Protein AF-E9LJ90-F1 (afdb_monomer_lite)

Structure (mmCIF, N/CA/C/O backbone):
data_AF-E9LJ90-F1
#
_entry.id   AF-E9LJ90-F1
#
loop_
_atom_site.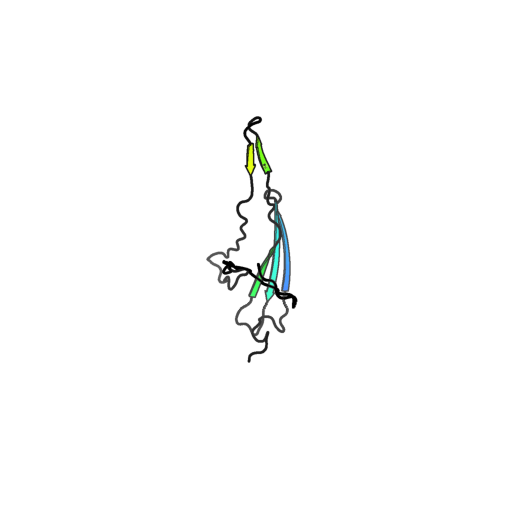group_PDB
_atom_site.id
_atom_site.type_symbol
_atom_site.label_atom_id
_atom_site.label_alt_id
_atom_site.label_comp_id
_atom_site.label_asym_id
_atom_site.label_entity_id
_atom_site.label_seq_id
_atom_site.pdbx_PDB_ins_code
_atom_site.Cartn_x
_atom_site.Cartn_y
_atom_site.Cartn_z
_atom_site.occupancy
_atom_site.B_iso_or_equiv
_atom_site.auth_seq_id
_atom_site.auth_comp_id
_atom_site.auth_asym_id
_atom_site.auth_atom_id
_atom_site.pdbx_PDB_model_num
ATOM 1 N N . ASN A 1 1 ? -1.121 -13.688 32.983 1.00 67.75 1 ASN A N 1
ATOM 2 C CA . ASN A 1 1 ? -1.230 -14.202 31.602 1.00 67.75 1 ASN A CA 1
ATOM 3 C C . ASN A 1 1 ? -2.515 -13.691 30.982 1.00 67.75 1 ASN A C 1
ATOM 5 O O . ASN A 1 1 ? -3.579 -14.097 31.428 1.00 67.75 1 ASN A O 1
ATOM 9 N N . ILE A 1 2 ? -2.424 -12.772 30.018 1.00 73.44 2 ILE A N 1
ATOM 10 C CA . ILE A 1 2 ? -3.580 -12.336 29.218 1.00 73.44 2 ILE A CA 1
ATOM 11 C C . ILE A 1 2 ? -3.722 -13.318 28.049 1.00 73.44 2 ILE A C 1
ATOM 13 O O . ILE A 1 2 ? -2.722 -13.675 27.429 1.00 73.44 2 ILE A O 1
ATOM 17 N N . LYS A 1 3 ? -4.943 -13.792 27.771 1.00 80.62 3 LYS A N 1
ATOM 18 C CA . LYS A 1 3 ? -5.212 -14.730 26.671 1.00 80.62 3 LYS A CA 1
ATOM 19 C C . LYS A 1 3 ? -4.974 -14.036 25.322 1.00 80.62 3 LYS A C 1
ATOM 21 O O . LYS A 1 3 ? -5.389 -12.890 25.144 1.00 80.62 3 LYS A O 1
ATOM 26 N N . THR A 1 4 ? -4.342 -14.717 24.370 1.00 79.00 4 THR A N 1
ATOM 27 C CA . THR A 1 4 ? -4.139 -14.201 23.007 1.00 79.00 4 THR A CA 1
ATOM 28 C C . THR A 1 4 ? -5.466 -13.740 22.395 1.00 79.00 4 THR A C 1
ATOM 30 O O . THR A 1 4 ? -6.468 -14.447 22.506 1.00 79.00 4 THR A O 1
ATOM 33 N N . GLY A 1 5 ? -5.478 -12.547 21.794 1.00 80.31 5 GLY A N 1
ATOM 34 C CA . GLY A 1 5 ? -6.667 -11.937 21.187 1.00 80.31 5 GLY A CA 1
ATOM 35 C C . GLY A 1 5 ? -7.582 -11.162 22.141 1.00 80.31 5 GLY A C 1
ATOM 36 O O . GLY A 1 5 ? -8.559 -10.576 21.694 1.00 80.31 5 GLY A O 1
ATOM 37 N N . THR A 1 6 ? -7.282 -11.114 23.447 1.00 77.12 6 THR A N 1
ATOM 38 C CA . THR A 1 6 ? -8.112 -10.368 24.422 1.00 77.12 6 THR A CA 1
ATOM 39 C C . THR A 1 6 ? -8.080 -8.853 24.193 1.00 77.12 6 THR A C 1
ATOM 41 O O . THR A 1 6 ? -9.033 -8.164 24.536 1.00 77.12 6 THR A O 1
ATOM 44 N N . THR A 1 7 ? -6.986 -8.327 23.642 1.00 82.19 7 THR A N 1
ATOM 45 C CA . THR A 1 7 ? -6.773 -6.885 23.424 1.00 82.19 7 THR A CA 1
ATOM 46 C C . THR A 1 7 ? -6.985 -6.453 21.973 1.00 82.19 7 THR A C 1
ATOM 48 O O . THR A 1 7 ? -6.746 -5.292 21.648 1.00 82.19 7 THR A O 1
ATOM 51 N N . ASP A 1 8 ? -7.396 -7.373 21.100 1.00 83.88 8 ASP A N 1
ATOM 52 C CA . ASP A 1 8 ? -7.634 -7.073 19.690 1.00 83.88 8 ASP A CA 1
ATOM 53 C C . ASP A 1 8 ? -8.992 -6.376 19.516 1.00 83.88 8 ASP A C 1
ATOM 55 O O . ASP A 1 8 ? -9.953 -6.644 20.238 1.00 83.88 8 ASP A O 1
ATOM 59 N N . ILE A 1 9 ? -9.075 -5.465 18.546 1.00 81.44 9 ILE A N 1
ATOM 60 C CA . ILE A 1 9 ? -10.259 -4.623 18.317 1.00 81.44 9 ILE A CA 1
ATOM 61 C C . ILE A 1 9 ? -11.163 -5.259 17.253 1.00 81.44 9 ILE A C 1
ATOM 63 O O . ILE A 1 9 ? -10.671 -5.791 16.256 1.00 81.44 9 ILE A O 1
ATOM 67 N N . GLY A 1 10 ? -12.488 -5.150 17.419 1.00 75.25 10 GLY A N 1
ATOM 68 C CA . GLY A 1 10 ? -13.475 -5.573 16.418 1.00 75.25 10 GLY A CA 1
ATOM 69 C C . GLY A 1 10 ? -14.261 -6.835 16.777 1.00 75.25 10 GLY A C 1
ATOM 70 O O . GLY A 1 10 ? -15.042 -7.323 15.956 1.00 75.25 10 GLY A O 1
ATOM 71 N N . SER A 1 11 ? -14.101 -7.364 17.993 1.00 79.94 11 SER A N 1
ATOM 72 C CA . SER A 1 11 ? -14.948 -8.458 18.478 1.00 79.94 11 SER A CA 1
ATOM 73 C C . SER A 1 11 ? -16.418 -8.013 18.560 1.00 79.94 11 SER A C 1
ATOM 75 O O . SER A 1 11 ? -16.718 -6.868 18.894 1.00 79.94 11 SER A O 1
ATOM 77 N N . ASN A 1 12 ? -17.348 -8.905 18.200 1.00 82.38 12 ASN A N 1
ATOM 78 C CA . ASN A 1 12 ? -18.799 -8.657 18.222 1.00 82.38 12 ASN A CA 1
ATOM 79 C C . ASN A 1 12 ? -19.264 -7.375 17.487 1.00 82.38 12 ASN A C 1
ATOM 81 O O . ASN A 1 12 ? -20.281 -6.777 17.836 1.00 82.38 12 ASN A O 1
ATOM 85 N N . THR A 1 13 ? -18.519 -6.939 16.467 1.00 87.19 13 THR A N 1
ATOM 86 C CA . THR A 1 13 ? -18.794 -5.713 15.709 1.00 87.19 13 THR A CA 1
ATOM 87 C C . THR A 1 13 ? -19.117 -6.043 14.256 1.00 87.19 13 THR A C 1
ATOM 89 O O . THR A 1 13 ? -18.407 -6.810 13.608 1.00 87.19 13 THR A O 1
ATOM 92 N N . THR A 1 14 ? -20.172 -5.438 13.702 1.00 85.62 14 THR A N 1
ATOM 93 C CA . THR A 1 14 ? -20.449 -5.546 12.261 1.00 85.62 14 THR A CA 1
ATOM 94 C C . THR A 1 14 ? -19.478 -4.660 11.487 1.00 85.62 14 THR A C 1
ATOM 96 O O . THR A 1 14 ? -19.545 -3.434 11.569 1.00 85.62 14 THR A O 1
ATOM 99 N N . VAL A 1 15 ? -18.585 -5.279 10.717 1.00 90.31 15 VAL A N 1
ATOM 100 C CA . VAL A 1 15 ? -17.592 -4.574 9.896 1.00 90.31 15 VAL A CA 1
ATOM 101 C C . VAL A 1 15 ? -18.171 -4.296 8.511 1.00 90.31 15 VAL A C 1
ATOM 103 O O . VAL A 1 15 ? -18.593 -5.218 7.814 1.00 90.31 15 VAL A O 1
ATOM 106 N N . LYS A 1 16 ? -18.162 -3.029 8.080 1.00 92.38 16 LYS A N 1
ATOM 107 C CA . LYS A 1 16 ? -18.541 -2.662 6.705 1.00 92.38 16 LYS A CA 1
ATOM 108 C C . LYS A 1 16 ? -17.298 -2.606 5.833 1.00 92.38 16 LYS A C 1
ATOM 110 O O . LYS A 1 16 ? -16.391 -1.822 6.106 1.00 92.38 16 LYS A O 1
ATOM 115 N N . THR A 1 17 ? -17.261 -3.417 4.785 1.00 94.06 17 THR A N 1
ATOM 116 C CA . THR A 1 17 ? -16.132 -3.479 3.851 1.00 94.06 17 THR A CA 1
ATOM 117 C C . THR A 1 17 ? -16.541 -3.010 2.463 1.00 94.06 17 THR A C 1
ATOM 119 O O . THR A 1 17 ? -17.728 -2.957 2.138 1.00 94.06 17 THR A O 1
ATOM 122 N N . GLY A 1 18 ? -15.557 -2.647 1.649 1.00 93.44 18 GLY A N 1
ATOM 123 C CA . GLY A 1 18 ? -15.784 -2.345 0.246 1.00 93.44 18 GLY A CA 1
ATOM 124 C C . GLY A 1 18 ? -14.489 -2.234 -0.538 1.00 93.44 18 GLY A C 1
ATOM 125 O O . GLY A 1 18 ? -13.397 -2.132 0.028 1.00 93.44 18 GLY A O 1
ATOM 126 N N . ASP A 1 19 ? -14.649 -2.273 -1.855 1.00 95.31 19 ASP A N 1
ATOM 127 C CA . ASP A 1 19 ? -13.575 -2.207 -2.833 1.00 95.31 19 ASP A CA 1
ATOM 128 C C . ASP A 1 19 ? -13.806 -1.025 -3.776 1.00 95.31 19 ASP A C 1
ATOM 130 O O . ASP A 1 19 ? -14.891 -0.859 -4.331 1.00 95.31 19 ASP A O 1
ATOM 134 N N . LEU A 1 20 ? -12.757 -0.235 -3.992 1.00 95.00 20 LEU A N 1
ATOM 135 C CA . LEU A 1 20 ? -12.706 0.822 -4.997 1.00 95.00 20 LEU A CA 1
ATOM 136 C C . LEU A 1 20 ? -11.564 0.512 -5.956 1.00 95.00 20 LEU A C 1
ATOM 138 O O . LEU A 1 20 ? -10.428 0.305 -5.526 1.00 95.00 20 LEU A O 1
ATOM 142 N N . VAL A 1 21 ? -11.856 0.464 -7.253 1.00 95.00 21 VAL A N 1
ATOM 143 C CA . VAL A 1 21 ? -10.876 0.122 -8.287 1.00 95.00 21 VAL A CA 1
ATOM 144 C C . VAL A 1 21 ? -10.846 1.221 -9.339 1.00 95.00 21 VAL A C 1
ATOM 146 O O . VAL A 1 21 ? -11.879 1.624 -9.867 1.00 95.00 21 VAL A O 1
ATOM 149 N N . THR A 1 22 ? -9.649 1.695 -9.661 1.00 96.88 22 THR A N 1
ATOM 150 C CA . THR A 1 22 ? -9.410 2.676 -10.719 1.00 96.88 22 THR A CA 1
ATOM 151 C C . THR A 1 22 ? -8.172 2.272 -11.501 1.00 96.88 22 THR A C 1
ATOM 153 O O . THR A 1 22 ? -7.136 1.952 -10.921 1.00 96.88 22 THR A O 1
ATOM 156 N N . TYR A 1 23 ? -8.259 2.319 -12.827 1.00 95.50 23 TYR A N 1
ATOM 157 C CA . TYR A 1 23 ? -7.107 2.106 -13.693 1.00 95.50 23 TYR A CA 1
ATOM 158 C C . TYR A 1 23 ? -6.696 3.419 -14.352 1.00 95.50 23 TYR A C 1
ATOM 160 O O . TYR A 1 23 ? -7.491 4.048 -15.047 1.00 95.50 23 TYR A O 1
ATOM 168 N N . ASP A 1 24 ? -5.453 3.819 -14.122 1.00 94.31 24 ASP A N 1
ATOM 169 C CA . ASP A 1 24 ? -4.824 4.962 -14.765 1.00 94.31 24 ASP A CA 1
ATOM 170 C C . ASP A 1 24 ? -4.026 4.467 -15.973 1.00 94.31 24 ASP A C 1
ATOM 172 O O . ASP A 1 24 ? -2.965 3.851 -15.832 1.00 94.31 24 ASP A O 1
ATOM 176 N N . LYS A 1 25 ? -4.591 4.687 -17.165 1.00 94.50 25 LYS A N 1
ATOM 177 C CA . LYS A 1 25 ? -4.015 4.217 -18.429 1.00 94.50 25 LYS A CA 1
ATOM 178 C C . LYS A 1 25 ? -2.712 4.932 -18.774 1.00 94.50 25 LYS A C 1
ATOM 180 O O . LYS A 1 25 ? -1.818 4.288 -19.308 1.00 94.50 25 LYS A O 1
ATOM 185 N N . GLU A 1 26 ? -2.616 6.224 -18.478 1.00 93.50 26 GLU A N 1
ATOM 186 C CA . GLU A 1 26 ? -1.467 7.060 -18.836 1.00 93.50 26 GLU A CA 1
ATOM 187 C C . GLU A 1 26 ? -0.237 6.666 -18.019 1.00 93.50 26 GLU A C 1
ATOM 189 O O . GLU A 1 26 ? 0.841 6.429 -18.562 1.00 93.50 26 GLU A O 1
ATOM 194 N N . ASN A 1 27 ? -0.430 6.480 -16.715 1.00 92.94 27 ASN A N 1
ATOM 195 C CA . ASN A 1 27 ? 0.649 6.115 -15.803 1.00 92.94 27 ASN A CA 1
ATOM 196 C C . ASN A 1 27 ? 0.857 4.595 -15.683 1.00 92.94 27 ASN A C 1
ATOM 198 O O . ASN A 1 27 ? 1.775 4.144 -14.999 1.00 92.94 27 ASN A O 1
ATOM 202 N N . GLY A 1 28 ? 0.014 3.777 -16.325 1.00 94.44 28 GLY A N 1
ATOM 203 C CA . GLY A 1 28 ? 0.059 2.315 -16.214 1.00 94.44 28 GLY A CA 1
ATOM 204 C C . GLY A 1 28 ? -0.124 1.831 -14.772 1.00 94.44 28 GLY A C 1
ATOM 205 O O . GLY A 1 28 ? 0.594 0.939 -14.316 1.00 94.44 28 GLY A O 1
ATOM 206 N N . MET A 1 29 ? -1.047 2.451 -14.031 1.00 96.69 29 MET A N 1
ATOM 207 C CA . MET A 1 29 ? -1.270 2.166 -12.611 1.00 96.69 29 MET A CA 1
ATOM 208 C C . MET A 1 29 ? -2.659 1.580 -12.380 1.00 96.69 29 MET A C 1
ATOM 210 O O . MET A 1 29 ? -3.680 2.256 -12.518 1.00 96.69 29 MET A O 1
ATOM 214 N N . HIS A 1 30 ? -2.701 0.328 -11.937 1.00 96.88 30 HIS A N 1
ATOM 215 C CA . HIS A 1 30 ? -3.898 -0.266 -11.363 1.00 96.88 30 HIS A CA 1
ATOM 216 C C . HIS A 1 30 ? -3.965 0.090 -9.877 1.00 96.88 30 HIS A C 1
ATOM 218 O O . HIS A 1 30 ? -3.153 -0.384 -9.086 1.00 96.88 30 HIS A O 1
ATOM 224 N N . LYS A 1 31 ? -4.925 0.934 -9.496 1.00 95.31 31 LYS A N 1
ATOM 225 C CA . LYS A 1 31 ? -5.113 1.440 -8.133 1.00 95.31 31 LYS A CA 1
ATOM 226 C C . LYS A 1 31 ? -6.334 0.756 -7.525 1.00 95.31 31 LYS A C 1
ATOM 228 O O . LYS A 1 31 ? -7.443 0.908 -8.031 1.00 95.31 31 LYS A O 1
ATOM 233 N N . LYS A 1 32 ? -6.142 0.004 -6.441 1.00 94.38 32 LYS A N 1
ATOM 234 C CA . LYS A 1 32 ? -7.23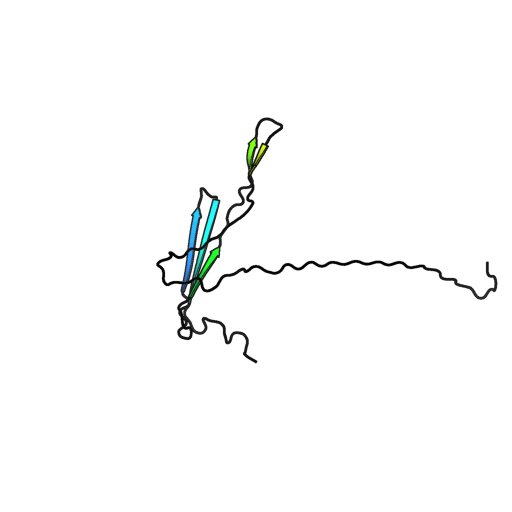1 -0.638 -5.696 1.00 94.38 32 LYS A CA 1
ATOM 235 C C . LYS A 1 32 ? -7.187 -0.203 -4.236 1.00 94.38 32 LYS A C 1
ATOM 237 O O . LYS A 1 32 ? -6.151 -0.317 -3.594 1.00 94.38 32 LYS A O 1
ATOM 242 N N . VAL A 1 33 ? -8.310 0.237 -3.689 1.00 95.12 33 VAL A N 1
ATOM 243 C CA . VAL A 1 33 ? -8.461 0.535 -2.264 1.00 95.12 33 VAL A CA 1
ATOM 244 C C . VAL A 1 33 ? -9.475 -0.434 -1.681 1.00 95.12 33 VAL A C 1
ATOM 246 O O . VAL A 1 33 ? -10.630 -0.436 -2.091 1.0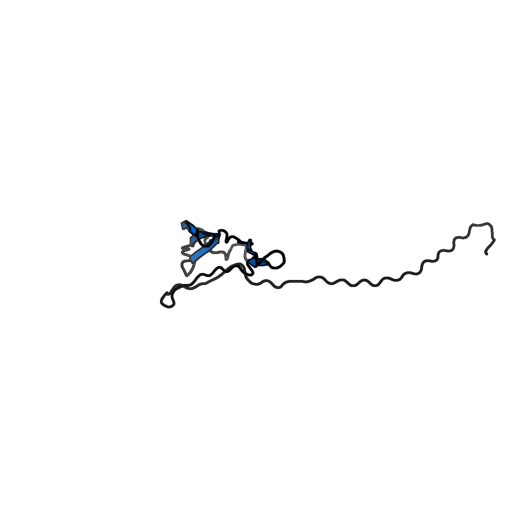0 95.12 33 VAL A O 1
ATOM 249 N N . PHE A 1 34 ? -9.040 -1.248 -0.723 1.00 94.19 34 PHE A N 1
ATOM 250 C CA . PHE A 1 34 ? -9.937 -2.046 0.104 1.00 94.19 34 PHE A CA 1
ATOM 251 C C . PHE A 1 34 ? -10.072 -1.363 1.458 1.00 94.19 34 PHE A C 1
ATOM 253 O O . PHE A 1 34 ? -9.068 -1.163 2.147 1.00 94.19 34 PHE A O 1
ATOM 260 N N . TYR A 1 35 ? -11.292 -1.012 1.845 1.00 93.81 35 TYR A N 1
ATOM 261 C CA . TYR A 1 35 ? -11.548 -0.351 3.118 1.00 93.81 35 TYR A CA 1
ATOM 262 C C . TYR A 1 35 ? -12.370 -1.230 4.058 1.00 93.81 35 TYR A C 1
ATOM 264 O O . TYR A 1 35 ? -13.140 -2.098 3.641 1.00 93.81 35 TYR A O 1
ATOM 272 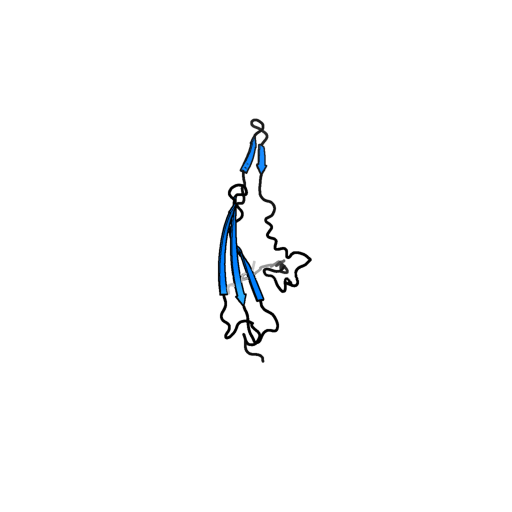N N . SER A 1 36 ? -12.194 -1.024 5.359 1.00 94.56 36 SER A N 1
ATOM 273 C CA . SER A 1 36 ? -12.966 -1.696 6.403 1.00 94.56 36 SER A CA 1
ATOM 274 C C . SER A 1 36 ? -13.282 -0.706 7.518 1.00 94.56 36 SER A C 1
ATOM 276 O O . SER A 1 36 ? -12.375 -0.217 8.187 1.00 94.56 36 SER A O 1
ATOM 278 N N . PHE A 1 37 ? -14.564 -0.411 7.710 1.00 93.81 37 PHE A N 1
ATOM 279 C CA . PHE A 1 37 ? -15.059 0.387 8.826 1.00 93.81 37 PHE A CA 1
ATOM 280 C C . PHE A 1 37 ? -15.354 -0.522 10.015 1.00 93.81 37 PHE A C 1
ATOM 282 O O . PHE A 1 37 ? -16.158 -1.451 9.899 1.00 93.81 37 PHE A O 1
ATOM 289 N N . ILE A 1 38 ? -14.728 -0.225 11.150 1.00 92.50 38 ILE A N 1
ATOM 290 C CA . ILE A 1 38 ? -14.894 -0.940 12.415 1.00 92.50 38 ILE A CA 1
ATOM 291 C C . ILE A 1 38 ? -15.420 0.075 13.436 1.00 92.50 38 ILE A C 1
ATOM 293 O O . ILE A 1 38 ? -14.710 0.995 13.844 1.00 92.50 38 ILE A O 1
ATOM 297 N N . ASP A 1 39 ? -16.691 -0.065 13.806 1.00 93.06 39 ASP A N 1
ATOM 298 C CA . ASP A 1 39 ? -17.366 0.744 14.832 1.00 93.06 39 ASP A CA 1
ATOM 299 C C . ASP A 1 39 ? -17.637 -0.143 16.052 1.00 93.06 39 ASP A C 1
ATOM 301 O O . ASP A 1 39 ? -18.761 -0.595 16.279 1.00 93.06 39 ASP A O 1
ATOM 305 N N . ASP A 1 40 ? -16.563 -0.462 16.775 1.00 91.00 40 ASP A N 1
ATOM 306 C CA . ASP A 1 40 ? -16.614 -1.277 17.989 1.00 91.00 40 ASP A CA 1
ATOM 307 C C . ASP A 1 40 ? -17.071 -0.413 19.169 1.00 91.00 40 ASP A C 1
ATOM 309 O O . ASP A 1 40 ? -16.425 0.576 19.514 1.00 91.00 40 ASP A O 1
ATOM 313 N N . LYS A 1 41 ? -18.191 -0.787 19.801 1.00 91.44 41 LYS A N 1
ATOM 314 C CA . LYS A 1 41 ? -18.768 -0.041 20.934 1.00 91.44 41 LYS A CA 1
ATOM 315 C C . LYS A 1 41 ? -17.916 -0.103 22.198 1.00 91.44 41 LYS A C 1
ATOM 317 O O . LYS A 1 41 ? -18.094 0.739 23.072 1.00 91.44 41 LYS A O 1
ATOM 322 N N . ASN A 1 42 ? -16.993 -1.059 22.279 1.00 89.75 42 ASN A N 1
ATOM 323 C CA . ASN A 1 42 ? -16.038 -1.178 23.377 1.00 89.75 42 ASN A CA 1
ATOM 324 C C . ASN A 1 42 ? -14.724 -0.435 23.094 1.00 89.75 42 ASN A C 1
ATOM 326 O O . ASN A 1 42 ? -13.841 -0.402 23.952 1.00 89.75 42 ASN A O 1
ATOM 330 N N . HIS A 1 43 ? -14.580 0.172 21.911 1.00 88.94 43 HIS A N 1
ATOM 331 C CA . HIS A 1 43 ? -13.436 1.001 21.558 1.00 88.94 43 HIS A CA 1
ATOM 332 C C . HIS A 1 43 ? -13.803 2.489 21.616 1.00 88.94 43 HIS A C 1
ATOM 334 O O . HIS A 1 43 ? -14.918 2.900 21.305 1.00 88.94 43 HIS A O 1
ATOM 340 N N . ASN A 1 44 ? -12.853 3.332 22.019 1.00 90.38 44 ASN A N 1
ATOM 341 C CA . ASN A 1 44 ? -13.099 4.758 22.254 1.00 90.38 44 ASN A CA 1
ATOM 342 C C . ASN A 1 44 ? -13.211 5.600 20.968 1.00 90.38 44 ASN A C 1
ATOM 344 O O . ASN A 1 44 ? -13.545 6.783 21.039 1.00 90.38 44 ASN A O 1
ATOM 348 N N . LYS A 1 45 ? -12.900 5.025 19.802 1.00 91.69 45 LYS A N 1
ATOM 349 C CA . LYS A 1 45 ? -12.918 5.697 18.499 1.00 91.69 45 LYS A CA 1
ATOM 350 C C . LYS A 1 45 ? -13.487 4.772 17.425 1.00 91.69 45 LYS A C 1
ATOM 352 O O . LYS A 1 45 ? -13.384 3.554 17.514 1.00 91.69 45 LYS A O 1
ATOM 357 N N . LYS A 1 46 ? -14.037 5.360 16.364 1.00 92.38 46 LYS A N 1
ATOM 358 C CA . LYS A 1 46 ? -14.328 4.626 1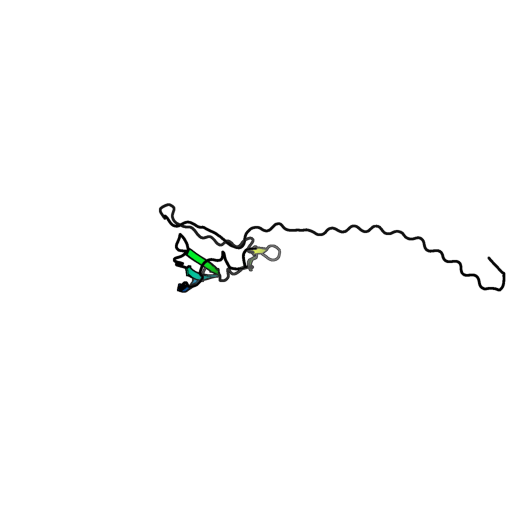5.125 1.00 92.38 46 LYS A CA 1
ATOM 359 C C . LYS A 1 46 ? -13.032 4.423 14.352 1.00 92.38 46 LYS A C 1
ATOM 361 O O . LYS A 1 46 ? -12.216 5.341 14.285 1.00 92.38 46 LYS A O 1
ATOM 366 N N . LEU A 1 47 ? -12.870 3.256 13.741 1.00 92.62 47 LEU A N 1
ATOM 367 C CA . LEU A 1 47 ? -11.689 2.929 12.952 1.00 92.62 47 LEU A CA 1
ATOM 368 C C . LEU A 1 47 ? -12.053 2.739 11.481 1.00 92.62 47 LEU A C 1
ATOM 370 O O . LEU A 1 47 ? -13.073 2.139 11.134 1.00 92.62 47 LEU A O 1
ATOM 374 N N . LEU A 1 48 ? -11.169 3.227 10.616 1.00 93.44 48 LEU A N 1
ATOM 375 C CA . LEU A 1 48 ? -11.188 2.977 9.184 1.00 93.44 48 LEU A CA 1
ATOM 376 C C . LEU A 1 48 ? -9.836 2.391 8.790 1.00 93.44 48 LEU A C 1
ATOM 378 O O . LEU A 1 48 ? -8.813 3.068 8.845 1.00 93.44 48 LEU A O 1
ATOM 382 N N . VAL A 1 49 ? -9.838 1.125 8.384 1.00 93.94 49 VAL A N 1
ATOM 383 C CA . VAL A 1 49 ? -8.649 0.456 7.856 1.00 93.94 49 VAL A CA 1
ATOM 384 C C . VAL A 1 49 ? -8.653 0.608 6.344 1.00 93.94 49 VAL A C 1
ATOM 386 O O . VAL A 1 49 ? -9.568 0.119 5.683 1.00 93.94 49 VAL A O 1
ATOM 389 N N . ILE A 1 50 ? -7.626 1.255 5.796 1.00 93.31 50 ILE A N 1
ATOM 390 C CA . ILE A 1 50 ? -7.447 1.435 4.352 1.00 93.31 50 ILE A CA 1
ATOM 391 C C . ILE A 1 50 ? -6.268 0.579 3.900 1.00 93.31 50 ILE A C 1
ATOM 393 O O . ILE A 1 50 ? -5.145 0.760 4.360 1.00 93.31 50 ILE A O 1
ATOM 397 N N . ARG A 1 51 ? -6.517 -0.356 2.981 1.00 93.50 51 ARG A N 1
ATOM 398 C CA . ARG A 1 51 ? -5.483 -1.151 2.315 1.00 93.50 51 ARG A CA 1
ATOM 399 C C . ARG A 1 51 ? -5.361 -0.692 0.870 1.00 93.50 51 ARG A C 1
ATOM 401 O O . ARG A 1 51 ? -6.229 -0.982 0.046 1.00 93.50 51 ARG A O 1
ATOM 408 N N . THR A 1 52 ? -4.275 0.005 0.566 1.00 92.88 52 THR A N 1
ATOM 409 C CA . THR A 1 52 ? -3.903 0.365 -0.802 1.00 92.88 52 THR A CA 1
ATOM 410 C C . THR A 1 52 ? -3.215 -0.827 -1.465 1.00 92.88 52 THR A C 1
ATOM 412 O O . THR A 1 52 ? -2.192 -1.333 -1.014 1.00 92.88 52 THR A O 1
ATOM 415 N N . LYS A 1 53 ? -3.840 -1.334 -2.522 1.00 90.81 53 LYS A N 1
ATOM 416 C CA . LYS A 1 53 ? -3.413 -2.480 -3.325 1.00 90.81 53 LYS A CA 1
ATOM 417 C C . LYS A 1 53 ? -3.389 -2.083 -4.801 1.00 90.81 53 LYS A C 1
ATOM 419 O O . LYS A 1 53 ? -3.676 -0.948 -5.181 1.00 90.81 53 LYS A O 1
ATOM 424 N N . GLY A 1 54 ? -3.100 -3.069 -5.639 1.00 93.00 54 GLY A N 1
ATOM 425 C CA . GLY A 1 54 ? -3.005 -2.910 -7.079 1.00 93.00 54 GLY A CA 1
ATOM 426 C C . GLY A 1 54 ? -1.559 -3.040 -7.528 1.00 93.00 54 GLY A C 1
ATOM 427 O O . GLY A 1 54 ? -0.772 -3.735 -6.884 1.00 93.00 54 GLY A O 1
ATOM 428 N N . THR A 1 55 ? -1.227 -2.427 -8.657 1.00 94.38 55 THR A N 1
ATOM 429 C CA . THR A 1 55 ? 0.070 -2.605 -9.310 1.00 94.38 55 THR A CA 1
ATOM 430 C C . THR A 1 55 ? 0.448 -1.338 -10.062 1.00 94.38 55 THR A C 1
ATOM 432 O O . THR A 1 55 ? -0.326 -0.851 -10.885 1.00 94.38 55 THR A O 1
ATOM 435 N N . ILE A 1 56 ? 1.644 -0.821 -9.789 1.00 93.50 56 ILE A N 1
ATOM 436 C CA . ILE A 1 56 ? 2.286 0.214 -10.602 1.00 93.50 56 ILE A CA 1
ATOM 437 C C . ILE A 1 56 ? 3.179 -0.522 -11.599 1.00 93.50 56 ILE A C 1
ATOM 439 O O . ILE A 1 56 ? 4.049 -1.290 -11.187 1.00 93.50 56 ILE A O 1
ATOM 443 N N . ALA A 1 57 ? 2.935 -0.348 -12.898 1.00 92.62 57 ALA A N 1
ATOM 444 C CA . ALA A 1 57 ? 3.763 -0.979 -13.916 1.00 92.62 57 ALA A CA 1
ATOM 445 C C . ALA A 1 57 ? 5.208 -0.469 -13.820 1.00 92.62 57 ALA A C 1
ATOM 447 O O . ALA A 1 57 ? 5.440 0.725 -13.654 1.00 92.62 57 ALA A O 1
ATOM 448 N N . GLY A 1 58 ? 6.185 -1.367 -13.970 1.00 90.31 58 GLY A N 1
ATOM 449 C CA . GLY A 1 58 ? 7.591 -0.965 -13.936 1.00 90.31 58 GLY A CA 1
ATOM 450 C C . GLY A 1 58 ? 7.996 -0.085 -15.121 1.00 90.31 58 GLY A C 1
ATOM 451 O O . GLY A 1 58 ? 8.865 0.763 -14.980 1.00 90.31 58 GLY A O 1
ATOM 452 N N . GLN A 1 59 ? 7.355 -0.263 -16.281 1.00 90.75 59 GLN A N 1
ATOM 453 C CA . GLN A 1 59 ? 7.627 0.500 -17.509 1.00 90.75 59 GLN A CA 1
ATOM 454 C C . GLN A 1 59 ? 9.119 0.570 -17.900 1.00 90.75 59 GLN A C 1
ATOM 456 O O . GLN A 1 59 ? 9.569 1.556 -18.480 1.00 90.75 59 GLN A O 1
ATOM 461 N N . TYR A 1 60 ? 9.882 -0.488 -17.608 1.00 91.50 60 TYR A N 1
ATOM 462 C CA . TYR A 1 60 ? 11.254 -0.633 -18.088 1.00 91.50 60 TYR A CA 1
ATOM 463 C C . TYR A 1 60 ? 11.256 -0.633 -19.618 1.00 91.50 60 TYR A C 1
ATOM 465 O O . TYR A 1 60 ? 10.652 -1.515 -20.234 1.00 91.50 60 TYR A O 1
ATOM 473 N N . ARG A 1 61 ? 11.891 0.367 -20.232 1.00 92.31 61 ARG A N 1
ATOM 474 C CA . ARG A 1 61 ? 11.925 0.513 -21.691 1.00 92.31 61 ARG A CA 1
ATOM 475 C C . ARG A 1 61 ? 13.116 1.336 -22.152 1.00 92.31 61 ARG A C 1
ATOM 477 O O . ARG A 1 61 ? 13.489 2.319 -21.512 1.00 92.31 61 ARG A O 1
ATOM 484 N N . VAL A 1 62 ? 13.659 0.981 -23.309 1.00 92.75 62 VAL A N 1
ATOM 485 C CA . VAL A 1 62 ? 14.537 1.875 -24.067 1.00 92.75 62 VAL A CA 1
ATOM 486 C C . VAL A 1 62 ? 13.669 3.006 -24.614 1.00 92.75 62 VAL A C 1
ATOM 488 O O . VAL A 1 62 ? 12.655 2.746 -25.257 1.00 92.75 62 VAL A O 1
ATOM 491 N N .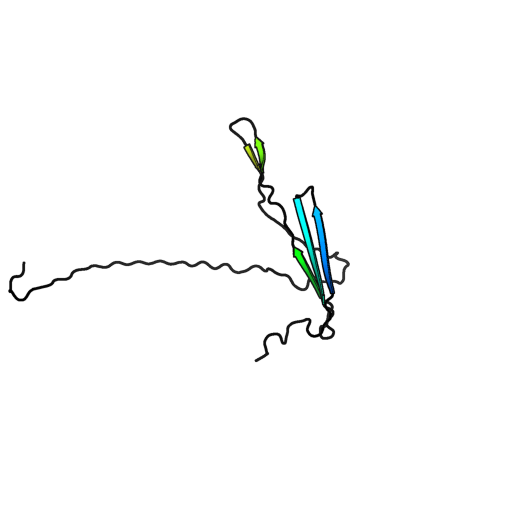 TYR A 1 63 ? 14.010 4.250 -24.287 1.00 92.62 63 TYR A N 1
ATOM 492 C CA . TYR A 1 63 ? 13.247 5.429 -24.713 1.00 92.62 63 TYR A CA 1
ATOM 493 C C . TYR A 1 63 ? 13.975 6.249 -25.778 1.00 92.62 63 TYR A C 1
ATOM 495 O O . TYR A 1 63 ? 13.339 7.066 -26.440 1.00 92.62 63 TYR A O 1
ATOM 503 N N . SER A 1 64 ? 15.283 6.046 -25.948 1.00 90.25 64 SER A N 1
ATOM 504 C CA . SER A 1 64 ? 16.054 6.675 -27.014 1.00 90.25 64 SER A CA 1
ATOM 505 C C . SER A 1 64 ? 17.092 5.726 -27.601 1.00 90.25 64 SER A C 1
ATOM 507 O O . SER A 1 64 ? 17.671 4.882 -26.912 1.00 90.25 64 SER A O 1
ATOM 509 N N . GLU A 1 65 ? 17.342 5.890 -28.892 1.00 88.50 65 GLU A N 1
ATOM 510 C CA . GLU A 1 65 ? 18.389 5.203 -29.638 1.00 88.50 65 GLU A CA 1
ATOM 511 C C . GLU A 1 65 ? 19.006 6.230 -30.595 1.00 88.50 65 GLU A C 1
ATOM 513 O O . GLU A 1 65 ? 18.375 6.674 -31.553 1.00 88.50 65 GLU A O 1
ATOM 518 N N . GLU A 1 66 ? 20.210 6.697 -30.267 1.00 87.56 66 GLU A N 1
ATOM 519 C CA . GLU A 1 66 ? 20.928 7.745 -30.997 1.00 87.56 66 GLU A CA 1
ATOM 520 C C . GLU A 1 66 ? 22.034 7.104 -31.843 1.00 87.56 66 GLU A C 1
ATOM 522 O O . GLU A 1 66 ? 23.214 7.068 -31.476 1.00 87.56 66 GLU A O 1
ATOM 527 N N . GLY A 1 67 ? 21.626 6.564 -32.994 1.00 85.44 67 GLY A N 1
ATOM 528 C CA . GLY A 1 67 ? 22.490 5.756 -33.855 1.00 85.44 67 GLY A CA 1
ATOM 529 C C . GLY A 1 67 ? 22.797 4.385 -33.241 1.00 85.44 67 GLY A C 1
ATOM 530 O O . GLY A 1 67 ? 22.096 3.924 -32.351 1.00 85.44 67 GLY A O 1
ATOM 531 N N . ALA A 1 68 ? 23.861 3.723 -33.703 1.00 86.94 68 ALA A N 1
ATOM 532 C CA . ALA A 1 68 ? 24.166 2.342 -33.302 1.00 86.94 68 ALA A CA 1
ATOM 533 C C . ALA A 1 68 ? 24.916 2.200 -31.959 1.00 86.94 68 ALA A C 1
ATOM 535 O O . ALA A 1 68 ? 25.034 1.094 -31.439 1.00 86.94 68 ALA A O 1
ATOM 536 N N . ASN A 1 69 ? 25.451 3.296 -31.405 1.00 89.00 69 ASN A N 1
ATOM 537 C CA . ASN A 1 69 ? 26.413 3.240 -30.291 1.00 89.00 69 ASN A CA 1
ATOM 538 C C . ASN A 1 69 ? 25.916 3.900 -28.996 1.00 89.00 69 ASN A C 1
ATOM 540 O O . ASN A 1 69 ? 26.625 3.871 -27.990 1.00 89.00 69 ASN A O 1
ATOM 544 N N . LYS A 1 70 ? 24.741 4.540 -29.006 1.00 87.06 70 LYS A N 1
ATOM 545 C CA . LYS A 1 70 ? 24.176 5.216 -27.833 1.00 87.06 70 LYS A CA 1
ATOM 546 C C . LYS A 1 70 ? 22.689 4.926 -27.724 1.00 87.06 70 LYS A C 1
ATOM 548 O O . LYS A 1 70 ? 21.949 5.078 -28.688 1.00 87.06 70 LYS A O 1
ATOM 553 N N . SER A 1 71 ? 22.249 4.557 -26.528 1.00 92.69 71 SER A N 1
ATOM 554 C CA . SER A 1 71 ? 20.843 4.305 -26.233 1.00 92.69 71 SER A CA 1
ATOM 555 C C . SER A 1 71 ? 20.519 4.715 -24.798 1.00 92.69 71 SER A C 1
ATOM 557 O O . SER A 1 71 ? 21.348 4.566 -23.898 1.00 92.69 71 SER A O 1
ATOM 559 N N . GLY A 1 72 ? 19.327 5.278 -24.604 1.00 93.25 72 GLY A N 1
ATOM 560 C CA . GLY A 1 72 ? 18.795 5.692 -23.314 1.00 93.25 72 GLY A CA 1
ATOM 561 C C . GLY A 1 72 ? 17.743 4.712 -22.813 1.00 93.25 72 GLY A C 1
ATOM 562 O O . GLY A 1 72 ? 16.779 4.385 -23.508 1.00 93.25 72 GLY A O 1
ATOM 563 N N . LEU A 1 73 ? 17.913 4.273 -21.568 1.00 95.75 73 LEU A N 1
ATOM 564 C CA . LEU A 1 73 ? 17.037 3.322 -20.897 1.00 95.75 73 LEU A CA 1
ATOM 565 C C . LEU A 1 73 ? 16.338 3.980 -19.707 1.00 95.75 73 LEU A C 1
ATOM 567 O O . LEU A 1 73 ? 16.983 4.557 -18.834 1.00 95.75 73 LEU A O 1
ATOM 571 N N . ALA A 1 74 ? 15.018 3.834 -19.650 1.00 94.38 74 ALA A N 1
ATOM 572 C CA . ALA A 1 74 ? 14.202 4.237 -18.519 1.00 94.38 74 ALA A CA 1
ATOM 573 C C . ALA A 1 74 ? 13.866 3.004 -17.679 1.00 94.38 74 ALA A C 1
ATOM 575 O O . ALA A 1 74 ? 13.422 1.980 -18.205 1.00 94.38 74 ALA A O 1
ATOM 576 N N . TRP A 1 75 ? 14.064 3.115 -16.368 1.00 92.31 75 TRP A N 1
ATOM 577 C CA . TRP A 1 75 ? 13.721 2.080 -15.400 1.00 92.31 75 TRP A CA 1
ATOM 578 C C . TRP A 1 75 ? 13.252 2.712 -14.080 1.00 92.31 75 TRP A C 1
ATOM 580 O O . TRP A 1 75 ? 13.697 3.810 -13.730 1.00 92.31 75 TRP A O 1
ATOM 590 N N . PRO A 1 76 ? 12.336 2.059 -13.346 1.00 94.62 76 PRO A N 1
ATOM 591 C CA . PRO A 1 76 ? 11.752 2.620 -12.136 1.00 94.62 76 PRO A CA 1
ATOM 592 C C . PRO A 1 76 ? 12.704 2.425 -10.952 1.00 94.62 76 PRO A C 1
ATOM 594 O O . PRO A 1 76 ? 12.920 1.306 -10.490 1.00 94.62 76 PRO A O 1
ATOM 597 N N . SER A 1 77 ? 13.256 3.516 -10.426 1.00 93.81 77 SER A N 1
ATOM 598 C CA . SER A 1 77 ? 14.142 3.464 -9.256 1.00 93.81 77 SER A CA 1
ATOM 599 C C . SER A 1 77 ? 13.393 3.428 -7.921 1.00 93.81 77 SER A C 1
ATOM 601 O O . SER A 1 77 ? 13.957 3.015 -6.910 1.00 93.81 77 SER A O 1
ATOM 603 N N . ALA A 1 78 ? 12.126 3.850 -7.897 1.00 93.19 78 ALA A N 1
ATOM 604 C CA . ALA A 1 78 ? 11.293 3.841 -6.702 1.00 93.19 78 ALA A CA 1
ATOM 605 C C . ALA A 1 78 ? 9.803 3.773 -7.050 1.00 93.19 78 ALA A C 1
ATOM 607 O O . ALA A 1 78 ? 9.346 4.381 -8.018 1.00 93.19 78 ALA A O 1
ATOM 608 N N . PHE A 1 79 ? 9.034 3.119 -6.182 1.00 91.38 79 PHE A N 1
ATOM 609 C CA . PHE A 1 79 ? 7.574 3.172 -6.171 1.00 91.38 79 PHE A CA 1
ATOM 610 C C . PHE A 1 79 ? 7.120 3.802 -4.858 1.00 91.38 79 PHE A C 1
ATOM 612 O O . PHE A 1 79 ? 7.651 3.478 -3.796 1.00 91.38 79 PHE A O 1
ATOM 619 N N . LYS A 1 80 ? 6.153 4.720 -4.918 1.00 93.62 80 LYS A N 1
ATOM 620 C CA . LYS A 1 80 ? 5.647 5.437 -3.742 1.00 93.62 80 LYS A CA 1
ATOM 621 C C . LYS A 1 80 ? 4.132 5.315 -3.670 1.00 93.62 80 LYS A C 1
ATOM 623 O O . LYS A 1 80 ? 3.449 5.421 -4.683 1.00 93.62 80 LYS A O 1
ATOM 628 N N . VAL A 1 81 ? 3.623 5.130 -2.457 1.00 92.56 81 VAL A N 1
ATOM 629 C CA . VAL A 1 81 ? 2.195 5.164 -2.131 1.00 92.56 81 VAL A CA 1
ATOM 630 C C . VAL A 1 81 ? 2.035 6.098 -0.941 1.00 92.56 81 VAL A C 1
ATOM 632 O O . VAL A 1 81 ? 2.774 5.980 0.033 1.00 92.56 81 VAL A O 1
ATOM 635 N N . GLN A 1 82 ? 1.113 7.051 -1.037 1.00 92.56 82 GLN A N 1
ATOM 636 C CA . GLN A 1 82 ? 0.897 8.080 -0.021 1.00 92.56 82 GLN A CA 1
ATOM 637 C C . GLN A 1 82 ? -0.601 8.233 0.237 1.00 92.56 82 GLN A C 1
ATOM 639 O O . GLN A 1 82 ? -1.409 8.124 -0.685 1.00 92.56 82 GLN A O 1
ATOM 644 N N . LEU A 1 83 ? -0.961 8.460 1.499 1.00 91.50 83 LEU A N 1
ATOM 645 C CA . LEU A 1 83 ? -2.300 8.849 1.923 1.00 91.50 83 LEU A CA 1
ATOM 646 C C . LEU A 1 83 ? -2.156 10.159 2.693 1.00 91.50 83 LEU A C 1
ATOM 648 O O . LEU A 1 83 ? -1.296 10.258 3.567 1.00 91.50 83 LEU A O 1
ATOM 652 N N . GLN A 1 84 ? -2.988 11.142 2.371 1.00 93.44 84 GLN A N 1
ATOM 653 C CA . GLN A 1 84 ? -2.978 12.447 3.020 1.00 93.44 84 GLN A CA 1
ATOM 654 C C . GLN A 1 84 ? -4.391 12.780 3.488 1.00 93.44 84 GLN A C 1
ATOM 656 O O . GLN A 1 84 ? -5.348 12.654 2.724 1.00 93.44 84 GLN A O 1
ATOM 661 N N . LEU A 1 85 ? -4.507 13.187 4.750 1.00 90.31 85 LEU A N 1
ATOM 662 C CA . LEU A 1 85 ? -5.706 13.826 5.279 1.00 90.31 85 LEU A CA 1
ATOM 663 C C . LEU A 1 85 ? -5.513 15.346 5.163 1.00 90.31 85 LEU A C 1
ATOM 665 O O . LEU A 1 85 ? -4.405 15.812 5.432 1.00 90.31 85 LEU A O 1
ATOM 669 N N . PRO A 1 86 ? -6.532 16.113 4.741 1.00 93.75 86 PRO A N 1
ATOM 670 C CA . PRO A 1 86 ? -6.481 17.571 4.792 1.00 93.75 86 PRO A CA 1
ATOM 671 C C . PRO A 1 86 ? -6.225 18.091 6.216 1.00 93.75 86 PRO A C 1
ATOM 673 O O . PRO A 1 86 ? -6.742 17.531 7.179 1.00 93.75 86 PRO A O 1
ATOM 676 N N . ASP A 1 87 ? -5.473 19.187 6.353 1.00 87.75 87 ASP A N 1
ATOM 677 C CA . ASP A 1 87 ? -5.056 19.727 7.662 1.00 87.75 87 ASP A CA 1
ATOM 678 C C . ASP A 1 87 ? -6.230 20.189 8.543 1.00 87.75 87 ASP A C 1
ATOM 680 O O . ASP A 1 87 ? -6.116 20.262 9.765 1.00 87.75 87 ASP A O 1
ATOM 684 N N . ASN A 1 88 ? -7.371 20.506 7.930 1.00 91.06 88 ASN A N 1
ATOM 685 C CA . ASN A 1 88 ? -8.594 20.916 8.615 1.00 91.06 88 ASN A CA 1
ATOM 686 C C . ASN A 1 88 ? -9.473 19.734 9.068 1.00 91.06 88 ASN A C 1
ATOM 688 O O . ASN A 1 88 ? -10.562 19.966 9.596 1.00 91.06 88 ASN A O 1
ATOM 692 N N . GLU A 1 89 ? -9.041 18.488 8.856 1.00 91.38 89 GLU A N 1
ATOM 693 C CA . GLU A 1 89 ? -9.763 17.298 9.303 1.00 91.38 89 GLU A CA 1
ATOM 694 C C . GLU A 1 89 ? -9.444 16.930 10.755 1.00 91.38 89 GLU A C 1
ATOM 696 O O . GLU A 1 89 ? -8.312 17.009 11.224 1.00 91.38 89 GLU A O 1
ATOM 701 N N . VAL A 1 90 ? -10.459 16.440 11.467 1.00 91.88 90 VAL A N 1
ATOM 702 C CA . VAL A 1 90 ? -10.306 15.919 12.840 1.00 91.88 90 VAL A CA 1
ATOM 703 C C . VAL A 1 90 ? -9.890 14.443 12.874 1.00 91.88 90 VAL A C 1
ATOM 705 O O . VAL A 1 90 ? -9.575 13.902 13.936 1.00 91.88 90 VAL A O 1
ATOM 708 N N . ALA A 1 91 ? -9.922 13.767 11.722 1.00 91.12 91 ALA A N 1
ATOM 709 C CA . ALA A 1 91 ? -9.461 12.393 11.583 1.00 91.12 91 ALA A CA 1
ATOM 710 C C . ALA A 1 91 ? -7.929 12.324 11.677 1.00 91.12 91 ALA A C 1
ATOM 712 O O . ALA A 1 91 ? -7.220 13.219 11.230 1.00 91.12 91 ALA A O 1
ATOM 713 N N . GLN A 1 92 ? -7.406 11.236 12.242 1.00 91.81 92 GLN A N 1
ATOM 714 C CA . GLN A 1 92 ? -5.969 11.055 12.451 1.00 91.81 92 GLN A CA 1
ATOM 715 C C . GLN A 1 92 ? -5.519 9.699 11.911 1.00 91.81 92 GLN A C 1
ATOM 717 O O . GLN A 1 92 ? -6.220 8.696 12.064 1.00 91.81 92 GLN A O 1
ATOM 722 N N . ILE A 1 93 ? -4.320 9.654 11.327 1.00 91.75 93 ILE A N 1
ATOM 723 C CA . ILE A 1 93 ? -3.655 8.390 10.997 1.00 91.75 93 ILE A CA 1
ATOM 724 C C . ILE A 1 93 ? -3.160 7.783 12.311 1.00 91.75 93 ILE A C 1
ATOM 726 O O . ILE A 1 93 ? -2.188 8.256 12.892 1.00 91.75 93 ILE A O 1
ATOM 730 N N . SER A 1 94 ? -3.868 6.763 12.799 1.00 90.88 94 SER A N 1
ATOM 731 C CA . SER A 1 94 ? -3.544 6.128 14.080 1.00 90.88 94 SER A CA 1
ATOM 732 C C . SER A 1 94 ? -2.456 5.065 13.963 1.00 90.88 94 SER A C 1
ATOM 734 O O . SER A 1 94 ? -1.704 4.880 14.915 1.00 90.88 94 SER A O 1
ATOM 736 N N . ASP A 1 95 ? -2.408 4.327 12.851 1.00 92.38 95 ASP A N 1
ATOM 737 C CA . ASP A 1 95 ? -1.445 3.245 12.657 1.00 92.38 95 ASP A CA 1
ATOM 738 C C . ASP A 1 95 ? -1.209 2.927 11.168 1.00 92.38 95 ASP A C 1
ATOM 740 O O . ASP A 1 95 ? -2.017 3.296 10.312 1.00 92.38 95 ASP A O 1
ATOM 744 N N . TYR A 1 96 ? -0.103 2.243 10.860 1.00 91.44 96 TYR A N 1
ATOM 745 C CA . TYR A 1 96 ? 0.292 1.834 9.510 1.00 91.44 96 TYR A CA 1
ATOM 746 C C . TYR A 1 96 ? 1.140 0.550 9.497 1.00 91.44 96 TYR A C 1
ATOM 748 O O . TYR A 1 96 ? 1.850 0.221 10.448 1.00 91.44 96 TYR A O 1
ATOM 756 N N . TYR A 1 97 ? 1.077 -0.179 8.379 1.00 86.12 97 TYR A N 1
ATOM 757 C CA . TYR A 1 97 ? 1.868 -1.385 8.122 1.00 86.12 97 TYR A CA 1
ATOM 758 C C . TYR A 1 97 ? 2.151 -1.531 6.611 1.00 86.12 97 TYR A C 1
ATOM 760 O O . TYR A 1 97 ? 1.241 -1.254 5.824 1.00 86.12 97 TYR A O 1
ATOM 768 N N . PRO A 1 98 ? 3.344 -1.999 6.175 1.00 90.25 98 PRO A N 1
ATOM 769 C CA . PRO A 1 98 ? 4.509 -2.411 6.972 1.00 90.25 98 PRO A CA 1
ATOM 770 C C . PRO A 1 98 ? 5.222 -1.239 7.663 1.00 90.25 98 PRO A C 1
ATOM 772 O O . PRO A 1 98 ? 4.960 -0.074 7.370 1.00 90.25 98 PRO A O 1
ATOM 775 N N . ARG A 1 99 ? 6.119 -1.561 8.600 1.00 89.38 99 ARG A N 1
ATOM 776 C CA . ARG A 1 99 ? 7.031 -0.610 9.258 1.00 89.38 99 ARG A CA 1
ATOM 777 C C . ARG A 1 99 ? 8.471 -1.025 8.971 1.00 89.38 99 ARG A C 1
ATOM 779 O O . ARG A 1 99 ? 8.708 -2.184 8.637 1.00 89.38 99 ARG A O 1
ATOM 786 N N . ASN A 1 100 ? 9.411 -0.096 9.121 1.00 85.38 100 ASN A N 1
ATOM 787 C CA . ASN A 1 100 ? 10.832 -0.391 8.946 1.00 85.38 100 ASN A CA 1
ATOM 788 C C . ASN A 1 100 ? 11.260 -1.522 9.897 1.00 85.38 100 ASN A C 1
ATOM 790 O O . ASN A 1 100 ? 11.041 -1.429 11.106 1.00 85.38 100 ASN A O 1
ATOM 794 N N . SER A 1 101 ? 11.852 -2.580 9.345 1.00 88.06 101 SER A N 1
ATOM 795 C CA . SER A 1 101 ? 12.489 -3.665 10.093 1.00 88.06 101 SER A CA 1
ATOM 796 C C . SER A 1 101 ? 13.985 -3.403 10.254 1.00 88.06 101 SER A C 1
ATOM 798 O O . SER A 1 101 ? 14.582 -2.650 9.488 1.00 88.06 101 SER A O 1
ATOM 800 N N . ILE A 1 102 ? 14.594 -4.027 11.262 1.00 87.56 102 ILE A N 1
ATOM 801 C CA . ILE A 1 102 ? 16.051 -4.064 11.399 1.00 87.56 102 ILE A CA 1
ATOM 802 C C . ILE A 1 102 ? 16.547 -5.266 10.599 1.00 87.56 102 ILE A C 1
ATOM 804 O O . ILE A 1 102 ? 16.211 -6.402 10.935 1.00 87.56 102 ILE A O 1
ATOM 808 N N . ASP A 1 103 ? 17.342 -5.014 9.564 1.00 86.44 103 ASP A N 1
ATOM 809 C CA . ASP A 1 103 ? 17.968 -6.080 8.786 1.00 86.44 103 ASP A CA 1
ATOM 810 C C . ASP A 1 103 ? 19.136 -6.697 9.564 1.00 86.44 103 ASP A C 1
ATOM 812 O O . ASP A 1 103 ? 19.948 -5.997 10.178 1.00 86.44 103 ASP A O 1
ATOM 816 N N . THR A 1 104 ? 19.233 -8.024 9.532 1.00 89.81 104 THR A N 1
ATOM 817 C CA . THR A 1 104 ? 20.322 -8.782 10.151 1.00 89.81 104 THR A CA 1
ATOM 818 C C . THR A 1 104 ? 21.244 -9.349 9.077 1.00 89.81 104 THR A C 1
ATOM 820 O O . THR A 1 104 ? 20.829 -9.631 7.954 1.00 89.81 104 THR A O 1
ATOM 823 N N . LYS A 1 105 ? 22.529 -9.500 9.409 1.00 88.06 105 LYS A N 1
ATOM 824 C CA . LYS A 1 105 ? 23.522 -10.139 8.541 1.00 88.06 105 LYS A CA 1
ATOM 825 C C . LYS A 1 105 ? 24.259 -11.208 9.324 1.00 88.06 105 LYS A C 1
ATOM 827 O O . LYS A 1 105 ? 24.699 -10.959 10.445 1.00 88.06 105 LYS A O 1
ATOM 832 N N . GLU A 1 106 ? 24.385 -12.378 8.722 1.00 84.31 106 GLU A N 1
ATOM 833 C CA . GLU A 1 106 ? 25.200 -13.455 9.261 1.00 84.31 106 GLU A CA 1
ATOM 834 C C . GLU A 1 106 ? 26.634 -13.296 8.752 1.00 84.31 106 GLU A C 1
ATOM 836 O O . GLU A 1 106 ? 26.861 -12.980 7.583 1.00 84.31 106 GLU A O 1
ATOM 841 N N . TYR A 1 107 ? 27.605 -13.471 9.643 1.00 73.88 107 TYR A N 1
ATOM 842 C CA . TYR A 1 107 ? 29.018 -13.446 9.297 1.00 73.88 107 TYR A CA 1
ATOM 843 C C . TYR A 1 107 ? 29.709 -14.624 9.969 1.00 73.88 107 TYR A C 1
ATOM 845 O O . TYR A 1 107 ? 29.644 -14.771 11.190 1.00 73.88 107 TYR A O 1
ATOM 853 N N . MET A 1 108 ? 30.378 -15.453 9.173 1.00 79.19 108 MET A N 1
ATOM 854 C CA . MET A 1 108 ? 31.129 -16.607 9.651 1.00 79.19 108 MET A CA 1
ATOM 855 C C . MET A 1 108 ? 32.567 -16.526 9.149 1.00 79.19 108 MET A C 1
ATOM 857 O O . MET A 1 108 ? 32.808 -16.373 7.954 1.00 79.19 108 MET A O 1
ATOM 861 N N . SER A 1 109 ? 33.517 -16.695 10.067 1.00 60.03 109 SER A N 1
ATOM 862 C CA . SER A 1 109 ? 34.929 -16.911 9.757 1.00 60.03 109 SER A CA 1
ATOM 863 C C . SER A 1 109 ? 35.359 -18.229 10.380 1.00 60.03 109 SER A C 1
ATOM 865 O O . SER A 1 109 ? 35.241 -18.401 11.590 1.00 60.03 109 SER A O 1
ATOM 867 N N . THR A 1 110 ? 35.876 -19.147 9.567 1.00 79.44 110 THR A N 1
ATOM 868 C CA . THR A 1 110 ? 36.445 -20.413 10.044 1.00 79.44 110 THR A CA 1
ATOM 869 C C . THR A 1 110 ? 37.907 -20.477 9.629 1.00 79.44 110 THR A C 1
ATOM 871 O O . THR A 1 110 ? 38.216 -20.384 8.444 1.00 79.44 110 THR A O 1
ATOM 874 N N . LEU A 1 111 ? 38.804 -20.631 10.604 1.00 49.84 111 LEU A N 1
ATOM 875 C CA . LEU A 1 111 ? 40.206 -20.966 10.376 1.00 49.84 111 LEU A CA 1
ATOM 876 C C . LEU A 1 111 ? 40.440 -22.371 10.924 1.00 49.84 111 LEU A C 1
ATOM 878 O O . LEU A 1 111 ? 40.292 -22.608 12.121 1.00 49.84 111 LEU A O 1
ATOM 882 N N . THR A 1 112 ? 40.811 -23.296 10.047 1.00 70.62 112 THR A N 1
ATOM 883 C CA . THR A 1 112 ? 41.141 -24.672 10.416 1.00 70.62 112 THR A CA 1
ATOM 884 C C . THR A 1 112 ? 42.519 -24.996 9.870 1.00 70.62 112 THR A C 1
ATOM 886 O O . THR A 1 112 ? 42.768 -24.830 8.679 1.00 70.62 112 THR A O 1
ATOM 889 N N . TYR A 1 113 ? 43.408 -25.479 10.731 1.00 53.97 113 TYR A N 1
ATOM 890 C CA . TYR A 1 113 ? 44.628 -26.156 10.315 1.00 53.97 113 TYR A CA 1
ATOM 891 C C . TYR A 1 113 ? 44.707 -27.492 11.049 1.00 53.97 113 TYR A C 1
ATOM 893 O O . TYR A 1 113 ? 44.373 -27.590 12.229 1.00 53.97 113 TYR A O 1
ATOM 901 N N . GLY A 1 114 ? 45.113 -28.530 10.331 1.00 72.75 114 GLY A N 1
ATOM 902 C CA . GLY A 1 114 ? 45.302 -29.866 10.869 1.00 72.75 114 GLY A CA 1
ATOM 903 C C . GLY A 1 114 ? 46.575 -30.457 10.289 1.00 72.75 114 GLY A C 1
ATOM 904 O O . GLY A 1 114 ? 46.817 -30.347 9.090 1.00 72.75 114 GLY A O 1
ATOM 905 N N . PHE A 1 115 ? 47.374 -31.076 11.150 1.00 67.12 115 PHE A N 1
ATOM 906 C CA . PHE A 1 115 ? 48.460 -31.959 10.749 1.00 67.12 115 PHE A CA 1
ATOM 907 C C . PHE A 1 115 ? 47.999 -33.386 11.022 1.00 67.12 115 PHE A C 1
ATOM 909 O O . PHE A 1 115 ? 47.566 -33.694 12.132 1.00 67.12 115 PHE A O 1
ATOM 916 N N . ASN A 1 116 ? 48.059 -34.245 10.012 1.00 73.94 116 ASN A N 1
ATOM 917 C CA . ASN A 1 116 ? 47.762 -35.664 10.131 1.00 73.94 116 ASN A CA 1
ATOM 918 C C . ASN A 1 116 ? 49.054 -36.478 9.999 1.00 73.94 116 ASN A C 1
ATOM 920 O O . ASN A 1 116 ? 49.822 -36.319 9.057 1.00 73.94 116 ASN A O 1
ATOM 924 N N . GLY A 1 117 ? 49.272 -37.384 10.946 1.00 56.81 117 GLY A N 1
ATOM 925 C CA . GLY A 1 117 ? 50.308 -38.405 10.892 1.00 56.81 117 GLY A CA 1
ATOM 926 C C . GLY A 1 117 ? 49.802 -39.619 11.653 1.00 56.81 117 GLY A C 1
ATOM 927 O O . GLY A 1 117 ? 49.382 -39.486 12.800 1.00 56.81 117 GLY A O 1
ATOM 928 N N . ASN A 1 118 ? 49.782 -40.780 11.007 1.00 69.38 118 ASN A N 1
ATOM 929 C CA . ASN A 1 118 ? 49.421 -42.038 11.645 1.00 69.38 118 ASN A CA 1
ATOM 930 C C . ASN A 1 118 ? 50.493 -43.068 11.289 1.00 69.38 118 ASN A C 1
ATOM 932 O O . ASN A 1 118 ? 50.746 -43.301 10.109 1.00 69.38 118 ASN A O 1
ATOM 936 N N . VAL A 1 119 ? 51.130 -43.650 12.302 1.00 49.69 119 VAL A N 1
ATOM 937 C CA . VAL A 1 119 ? 52.079 -44.756 12.143 1.00 49.69 119 VAL A CA 1
ATOM 938 C C . VAL A 1 119 ? 51.342 -46.027 12.538 1.00 49.69 119 VAL A C 1
ATOM 940 O O . VAL A 1 119 ? 50.868 -46.141 13.665 1.00 49.69 119 VAL A O 1
ATOM 943 N N . THR A 1 120 ? 51.237 -46.977 11.617 1.00 67.12 120 THR A N 1
ATOM 944 C CA . THR A 1 120 ? 50.742 -48.329 11.897 1.00 67.12 120 THR A CA 1
ATOM 945 C C . THR A 1 120 ? 51.908 -49.303 11.783 1.00 67.12 120 THR A C 1
ATOM 947 O O . THR A 1 120 ? 52.560 -49.341 10.743 1.00 67.12 120 THR A O 1
ATOM 950 N N . GLY A 1 121 ? 52.168 -50.069 12.841 1.00 54.97 121 GLY A N 1
ATOM 951 C CA . GLY A 1 121 ? 53.093 -51.203 12.826 1.00 54.97 121 GLY A CA 1
ATOM 952 C C . GLY A 1 121 ? 52.315 -52.514 12.777 1.00 54.97 121 GLY A C 1
ATOM 953 O O . GLY A 1 121 ? 51.304 -52.648 13.467 1.00 54.97 121 GLY A O 1
ATOM 954 N N . ASP A 1 122 ? 52.775 -53.460 11.961 1.00 64.50 122 ASP A N 1
ATOM 955 C CA . ASP A 1 122 ? 52.397 -54.862 12.094 1.00 64.50 122 ASP A CA 1
ATOM 956 C C . ASP A 1 122 ? 53.375 -55.579 13.037 1.00 64.50 122 ASP A C 1
ATOM 958 O O . ASP A 1 122 ? 54.504 -55.137 13.275 1.00 64.50 122 ASP A O 1
ATOM 962 N N . ASP A 1 123 ? 52.920 -56.681 13.623 1.00 54.66 123 ASP A N 1
ATOM 963 C CA . ASP A 1 123 ? 53.662 -57.448 14.625 1.00 54.66 123 ASP A CA 1
ATOM 964 C C . ASP A 1 123 ? 54.741 -58.339 13.964 1.00 54.66 123 ASP A C 1
ATOM 966 O O . ASP A 1 123 ? 54.838 -59.537 14.227 1.00 54.66 123 ASP A O 1
ATOM 970 N N . THR A 1 124 ? 55.537 -57.776 13.040 1.00 57.69 124 THR A N 1
ATOM 971 C CA . THR A 1 124 ? 56.704 -58.449 12.429 1.00 57.69 124 THR A CA 1
ATOM 972 C C . THR A 1 124 ? 58.044 -57.744 12.669 1.00 57.69 124 THR A C 1
ATOM 974 O O . THR A 1 124 ? 59.094 -58.246 12.266 1.00 57.69 124 THR A O 1
ATOM 977 N N . GLY A 1 125 ? 58.055 -56.637 13.421 1.00 49.47 125 GLY A N 1
ATOM 978 C CA . GLY A 1 125 ? 59.278 -56.125 14.046 1.00 49.47 125 GLY A CA 1
ATOM 979 C C . GLY A 1 125 ? 60.339 -55.575 13.085 1.00 49.47 125 GLY A C 1
ATOM 980 O O . GLY A 1 125 ? 61.530 -55.817 13.294 1.00 49.47 125 GLY A O 1
ATOM 981 N N . LYS A 1 126 ? 59.952 -54.796 12.066 1.00 39.78 126 LYS A N 1
ATOM 982 C CA . LYS A 1 126 ? 60.885 -53.896 11.362 1.00 39.78 126 LYS A CA 1
ATOM 983 C C . LYS A 1 126 ? 60.277 -52.512 11.145 1.00 39.78 126 LYS A C 1
ATOM 985 O O . LYS A 1 126 ? 59.272 -52.367 10.464 1.00 39.78 126 LYS A O 1
ATOM 990 N N . ILE A 1 127 ? 60.938 -51.506 11.715 1.00 40.91 127 ILE A N 1
ATOM 991 C CA . ILE A 1 127 ? 60.690 -50.076 11.503 1.00 40.91 127 ILE A CA 1
ATOM 992 C C . ILE A 1 127 ? 61.745 -49.522 10.543 1.00 40.91 127 ILE A C 1
ATOM 994 O O . ILE A 1 127 ? 62.935 -49.802 10.706 1.00 40.91 127 ILE A O 1
ATOM 998 N N . GLY A 1 128 ? 61.289 -48.722 9.583 1.00 36.19 128 GLY A N 1
ATOM 999 C CA . GLY A 1 128 ? 62.076 -47.830 8.738 1.00 36.19 128 GLY A CA 1
ATOM 1000 C C . GLY A 1 128 ? 61.183 -46.697 8.275 1.00 36.19 128 GLY A C 1
ATOM 1001 O O . GLY A 1 128 ? 60.180 -47.021 7.605 1.00 36.19 128 GLY A O 1
#

Sequence (128 aa):
NIKTGTTDIGSNTTVKTGDLVTYDKENGMHKKVFYSFIDDKNHNKKLLVIRTKGTIAGQYRVYSEEGANKSGLAWPSAFKVQLQLPDNEVAQISDYYPRNSIDTKEYMSTLTYGFNGNVTGDDTGKIG

pLDDT: mean 85.13, std 13.36, range [36.19, 96.88]

InterPro domains:
  IPR003963 Bi-component toxin, staphylococci [PR01468] (35-54)
  IPR003963 Bi-component toxin, staphylococci [PR01468] (96-117)
  IPR016183 Leukocidin/Hemolysin toxin [PF07968] (32-127)
  IPR036435 Leukocidin/porin MspA superfamily [SSF56959] (3-126)

Secondary structure (DSSP, 8-state):
-PPTTTT-S-TT---EEEEEEEEETTTTEEEEEEEEEE--TTSSS-EEEEEEEEEE----EEEEE-TTS-EEEE------------TT--------SS-PPPP-------------------TT----

Radius of gyration: 31.78 Å; chains: 1; bounding box: 82×79×66 Å

Foldseek 3Di:
DDDPPPPDAQPPWDKDKDKDWDADPVQRWTWIWIWIWGDGPPDPDTDIDIDIDTDGDQPWDFPDDDPDPDTDTDGDPDDDDDDDDPPPDPDDDPDDDDDDDDDDDDDDDDDDDDDDDDDDDDPPDDDD

Organism: Staphylococcus aureus (NCBI:txid1280)